Protein 1G2S (pdb70)

Nearest PDB structures (foldseek):
  1g2t-assembly1_A  TM=9.244E-01  e=2.393E-12  Homo sapiens
  4rws-assembly1_C  TM=9.141E-01  e=7.225E-06  Human herpesvirus 8 strain GK18
  4ra8-assembly3_E  TM=8.055E-01  e=2.195E-06  Homo sapiens
  2fj2-assembly2_C  TM=8.657E-01  e=1.533E-05  unclassified
  2fj2-assembly1_A  TM=7.913E-01  e=1.440E-05  unclassified

Sequence (71 aa):
TRGSDISKTCCFQYSHKPLPWTWVRSYEFTSNSCSQRAVIFTTKRGKKVCTHPRKKWVQKYISLLKTPKQL

GO terms:
  GO:0060326 cell chemotaxis (P, IDA)
  GO:0031737 CX3C chemokine receptor binding (F, IDA)
  GO:0008009 chemokine activity (F, TAS)
  GO:0006935 chemotaxis (P, TAS)
  GO:0007267 cell-cell signaling (P, TAS)
  GO:0005515 protein binding (F, IPI)
  GO:0001938 positive regulation of endothelial cell proliferation (P, IDA)
  GO:0030335 positive regulation of cell migration (P, IDA)
  GO:0030838 positive regulation of actin filament polymerization (P, IDA)
  GO:0070098 chemokine-mediated signaling pathway (P, I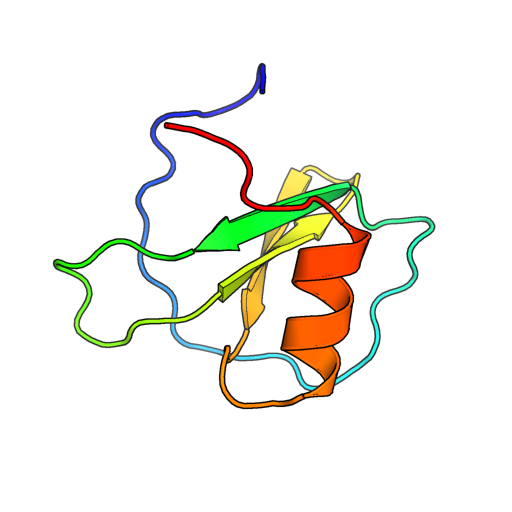DA)
  GO:0002548 monocyte chemotaxis (P, IDA)
  GO:0008009 chemokine activity (F, IDA)
  GO:0005576 extracellular region (C, IDA)
  GO:0031728 CCR3 chemokine receptor binding (F, IDA)
  GO:0010818 T cell chemotaxis (P, IDA)
  GO:0050921 positive regulation of chemotaxis (P, IDA)
  GO:0048018 receptor ligand activity (F, IDA)
  GO:0005576 extracellular region (C, EXP)

Foldseek 3Di:
DPDCPPPQDAADDADDDDDDQQFWAAKAWHDPPDPDTWIWTATNVGDIGTHHPPPVSVVVRHVVNHNPPDD

Structure (mmCIF, N/CA/C/O backbone):
data_1G2S
#
_entry.id   1G2S
#
loop_
_atom_site.group_PDB
_atom_site.id
_atom_site.type_symbol
_atom_site.label_atom_id
_atom_site.label_alt_id
_atom_site.label_comp_id
_atom_site.label_asym_id
_atom_site.label_entity_id
_atom_site.label_seq_id
_atom_site.pdbx_PDB_ins_code
_atom_site.Cartn_x
_atom_site.Cartn_y
_atom_site.Cartn_z
_atom_site.occupancy
_atom_site.B_iso_or_equiv
_atom_site.auth_seq_id
_atom_site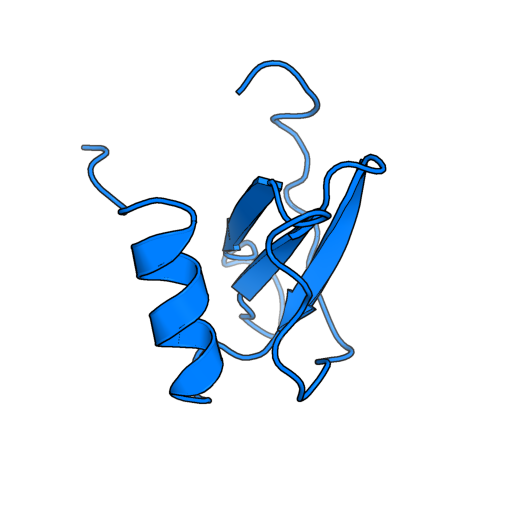.auth_comp_id
_atom_site.auth_asym_id
_atom_site.auth_atom_id
_atom_site.pdbx_PDB_model_num
ATOM 1 N N . THR A 1 1 ? 4.915 6.535 9.563 1.00 15.49 1 THR A N 1
ATOM 2 C CA . THR A 1 1 ? 5.655 7.830 9.554 1.00 15.31 1 THR A CA 1
ATOM 3 C C . THR A 1 1 ? 6.900 7.733 10.439 1.00 14.39 1 THR A C 1
ATOM 4 O O . THR A 1 1 ? 7.869 8.440 10.245 1.00 14.13 1 THR A O 1
ATOM 17 N N . ARG A 1 2 ? 6.882 6.860 11.409 1.00 14.03 2 ARG A N 1
ATOM 18 C CA . ARG A 1 2 ? 8.064 6.716 12.306 1.00 13.27 2 ARG A CA 1
ATOM 19 C C . ARG A 1 2 ? 8.521 5.256 12.346 1.00 12.59 2 ARG A C 1
ATOM 20 O O . ARG A 1 2 ? 8.809 4.714 13.394 1.00 12.79 2 ARG A O 1
ATOM 41 N N . GLY A 1 3 ? 8.590 4.614 11.211 1.00 11.96 3 GLY A N 1
ATOM 42 C CA . GLY A 1 3 ? 9.027 3.190 11.187 1.00 11.47 3 GLY A CA 1
ATOM 43 C C . GLY A 1 3 ? 10.231 3.040 10.256 1.00 10.60 3 GLY A C 1
ATOM 44 O O . GLY A 1 3 ? 11.352 3.331 10.622 1.00 10.49 3 GLY A O 1
ATOM 48 N N . SER A 1 4 ? 10.007 2.586 9.053 1.00 10.16 4 SER A N 1
ATOM 49 C CA . SER A 1 4 ? 11.139 2.415 8.097 1.00 9.46 4 SER A CA 1
ATOM 50 C C . SER A 1 4 ? 10.879 3.216 6.818 1.00 8.65 4 SER A C 1
ATOM 51 O O . SER A 1 4 ? 10.326 2.712 5.860 1.00 8.82 4 SER A O 1
ATOM 59 N N . ASP A 1 5 ? 11.273 4.460 6.795 1.00 8.00 5 ASP A N 1
ATOM 60 C CA . ASP A 1 5 ? 11.050 5.292 5.578 1.00 7.40 5 ASP A CA 1
ATOM 61 C C . ASP A 1 5 ? 11.876 4.755 4.404 1.00 6.63 5 ASP A C 1
ATOM 62 O O . ASP A 1 5 ? 11.629 5.081 3.260 1.00 6.54 5 ASP A O 1
ATOM 71 N N . ILE A 1 6 ? 12.857 3.935 4.675 1.00 6.22 6 ILE A N 1
ATOM 72 C CA . ILE A 1 6 ? 13.694 3.383 3.569 1.00 5.66 6 ILE A CA 1
ATOM 73 C C . ILE A 1 6 ? 13.135 2.034 3.108 1.00 4.72 6 ILE A C 1
ATOM 74 O O . ILE A 1 6 ? 13.871 1.112 2.818 1.00 4.57 6 ILE A O 1
ATOM 90 N N . SER A 1 7 ? 11.837 1.910 3.041 1.00 4.34 7 SER A N 1
ATOM 91 C CA . SER A 1 7 ? 11.235 0.621 2.602 1.00 3.59 7 SER A CA 1
ATOM 92 C C . SER A 1 7 ? 10.913 0.665 1.106 1.00 2.95 7 SER A C 1
ATOM 93 O O . SER A 1 7 ? 9.882 0.193 0.670 1.00 2.80 7 SER A O 1
ATOM 101 N N . LYS A 1 8 ? 11.788 1.224 0.315 1.00 2.90 8 LYS A N 1
ATOM 102 C CA . LYS A 1 8 ? 11.528 1.291 -1.151 1.00 2.48 8 LYS A CA 1
ATOM 103 C C . LYS A 1 8 ? 11.736 -0.087 -1.785 1.00 1.64 8 LYS A C 1
ATOM 104 O O . LYS A 1 8 ? 12.602 -0.277 -2.616 1.00 2.29 8 LYS A O 1
ATOM 123 N N . THR A 1 9 ? 10.948 -1.052 -1.395 1.00 0.88 9 THR A N 1
ATOM 124 C CA . THR A 1 9 ? 11.100 -2.420 -1.971 1.00 1.06 9 THR A CA 1
ATOM 125 C C . THR A 1 9 ? 10.012 -2.679 -3.017 1.00 0.84 9 THR A C 1
ATOM 126 O O . THR A 1 9 ? 8.920 -2.154 -2.935 1.00 0.93 9 THR A O 1
ATOM 137 N N . CYS A 1 10 ? 10.303 -3.486 -4.001 1.00 0.74 10 CYS A N 1
ATOM 138 C CA . CYS A 1 10 ? 9.289 -3.780 -5.052 1.00 0.58 10 CYS A CA 1
ATOM 139 C C . CYS A 1 10 ? 8.287 -4.820 -4.541 1.00 0.50 10 CYS A C 1
ATOM 140 O O . CYS A 1 10 ? 8.359 -5.262 -3.412 1.00 0.67 10 CYS A O 1
ATOM 147 N N . CYS A 1 11 ? 7.355 -5.217 -5.364 1.00 0.39 11 CYS A N 1
ATOM 148 C CA . CYS A 1 11 ? 6.353 -6.231 -4.925 1.00 0.38 11 CYS A CA 1
ATOM 149 C C . CYS A 1 11 ? 6.217 -7.330 -5.981 1.00 0.48 11 CYS A C 1
ATOM 150 O O . CYS A 1 11 ? 6.908 -7.333 -6.980 1.00 0.84 11 CYS A O 1
ATOM 157 N N . PHE A 1 12 ? 5.329 -8.262 -5.770 1.00 0.52 12 PHE A N 1
ATOM 158 C CA . PHE A 1 12 ? 5.146 -9.358 -6.762 1.00 0.60 12 PHE A CA 1
ATOM 159 C C . PHE A 1 12 ? 3.778 -10.017 -6.571 1.00 0.75 12 PHE A C 1
ATOM 160 O O . PHE A 1 12 ? 2.925 -9.963 -7.435 1.00 1.37 12 PHE A O 1
ATOM 177 N N . GLN A 1 13 ? 3.560 -10.636 -5.443 1.00 0.58 13 GLN A N 1
ATOM 178 C CA . GLN A 1 13 ? 2.246 -11.294 -5.195 1.00 0.66 13 GLN A CA 1
ATOM 179 C C . GLN A 1 13 ? 1.193 -10.242 -4.838 1.00 0.58 13 GLN A C 1
ATOM 180 O O . GLN A 1 13 ? 1.485 -9.249 -4.202 1.00 0.87 13 GLN A O 1
ATOM 194 N N . TYR A 1 14 ? -0.030 -10.451 -5.241 1.00 0.41 14 TYR A N 1
ATOM 195 C CA . TYR A 1 14 ? -1.096 -9.462 -4.925 1.00 0.38 14 TYR A CA 1
ATOM 196 C C . TYR A 1 14 ? -2.298 -10.163 -4.287 1.00 0.41 14 TYR A C 1
ATOM 197 O O . TYR A 1 14 ? -2.910 -11.029 -4.879 1.00 0.59 14 TYR A O 1
ATOM 215 N N . SER A 1 15 ? -2.640 -9.795 -3.082 1.00 0.36 15 SER A N 1
ATOM 216 C CA . SER A 1 15 ? -3.800 -10.440 -2.405 1.00 0.44 15 SER A CA 1
ATOM 217 C C . SER A 1 15 ? -5.114 -9.855 -2.929 1.00 0.51 15 SER A C 1
ATOM 218 O O . SER A 1 15 ? -5.224 -8.669 -3.171 1.00 1.29 15 SER A O 1
ATOM 226 N N . HIS A 1 16 ? -6.111 -10.677 -3.105 1.00 0.67 16 HIS A N 1
ATOM 227 C CA . HIS A 1 16 ? -7.418 -10.169 -3.611 1.00 0.65 16 HIS A CA 1
ATOM 228 C C . HIS A 1 16 ? -8.498 -10.334 -2.539 1.00 0.59 16 HIS A C 1
ATOM 229 O O . HIS A 1 16 ? -9.342 -11.204 -2.623 1.00 0.71 16 HIS A O 1
ATOM 243 N N . LYS A 1 17 ? -8.478 -9.505 -1.531 1.00 0.59 17 LYS A N 1
ATOM 244 C CA . LYS A 1 17 ? -9.503 -9.616 -0.454 1.00 0.57 17 LYS A CA 1
ATOM 245 C C . LYS A 1 17 ? -9.444 -8.387 0.463 1.00 0.50 17 LYS A C 1
ATOM 246 O O . LYS A 1 17 ? -8.390 -7.816 0.660 1.00 0.49 17 LYS A O 1
ATOM 265 N N . PRO A 1 18 ? -10.584 -8.017 0.997 1.00 0.53 18 PRO A N 1
ATOM 266 C CA . PRO A 1 18 ? -10.648 -6.843 1.900 1.00 0.52 18 PRO A CA 1
ATOM 267 C C . PRO A 1 18 ? -10.031 -7.180 3.260 1.00 0.48 18 PRO A C 1
ATOM 268 O O . PRO A 1 18 ? -10.580 -7.942 4.031 1.00 0.51 18 PRO A O 1
ATOM 279 N N . LEU A 1 19 ? -8.895 -6.616 3.560 1.00 0.43 19 LEU A N 1
ATOM 280 C CA . LEU A 1 19 ? -8.244 -6.900 4.870 1.00 0.41 19 LEU A CA 1
ATOM 281 C C . LEU A 1 19 ? -9.053 -6.263 6.006 1.00 0.39 19 LEU A C 1
ATOM 282 O O . LEU A 1 19 ? -9.674 -5.236 5.816 1.00 0.39 19 LEU A O 1
ATOM 298 N N . PRO A 1 20 ? -9.019 -6.888 7.157 1.00 0.39 20 PRO A N 1
ATOM 299 C CA . PRO A 1 20 ? -9.762 -6.355 8.326 1.00 0.40 20 PRO A CA 1
ATOM 300 C C . PRO A 1 20 ? -9.117 -5.053 8.809 1.00 0.34 20 PRO A C 1
ATOM 301 O O . PRO A 1 20 ? -8.030 -5.052 9.351 1.00 0.33 20 PRO A O 1
AT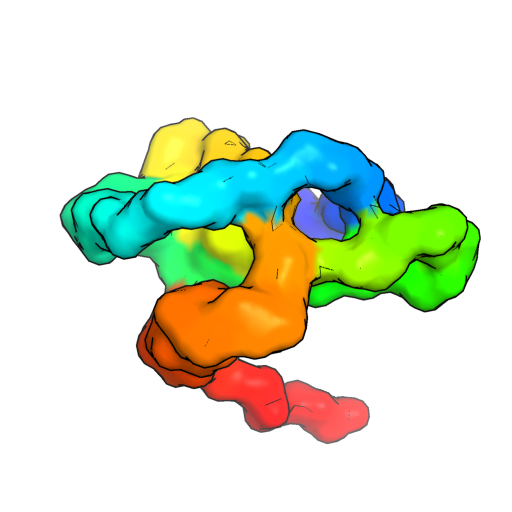OM 312 N N . TRP A 1 21 ? -9.779 -3.944 8.608 1.00 0.34 21 TRP A N 1
ATOM 313 C CA . TRP A 1 21 ? -9.210 -2.633 9.044 1.00 0.32 21 TRP A CA 1
ATOM 314 C C . TRP A 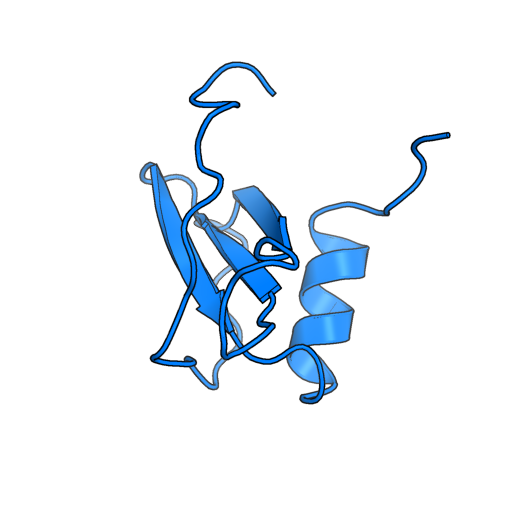1 21 ? -8.677 -2.720 10.477 1.00 0.34 21 TRP A C 1
ATOM 315 O O . TRP A 1 21 ? -7.779 -1.997 10.860 1.00 0.35 21 TRP A O 1
ATOM 336 N N . THR A 1 22 ? -9.215 -3.605 11.268 1.00 0.39 22 THR A N 1
ATOM 337 C CA . THR A 1 22 ? -8.726 -3.738 12.668 1.00 0.43 22 THR A CA 1
ATOM 338 C C . THR A 1 22 ? -7.219 -4.005 12.665 1.00 0.39 22 THR A C 1
ATOM 339 O O . THR A 1 22 ? -6.497 -3.565 13.538 1.00 0.46 22 THR A O 1
ATOM 350 N N . TRP A 1 23 ? -6.742 -4.722 11.684 1.00 0.33 23 TRP A N 1
ATOM 351 C CA . TRP A 1 23 ? -5.287 -5.020 11.613 1.00 0.34 23 TRP A CA 1
ATOM 352 C C . TRP A 1 23 ? -4.621 -4.197 10.504 1.00 0.30 23 TRP A C 1
ATOM 353 O O . TRP A 1 23 ? -3.460 -4.383 10.199 1.00 0.39 23 TRP A O 1
ATOM 374 N N . VAL A 1 24 ? -5.337 -3.286 9.899 1.00 0.25 24 VAL A N 1
ATOM 375 C CA . VAL A 1 24 ? -4.722 -2.463 8.820 1.00 0.23 24 VAL A CA 1
ATOM 376 C C . VAL A 1 24 ? -4.174 -1.159 9.405 1.00 0.25 24 VAL A C 1
ATOM 377 O O . VAL A 1 24 ? -4.711 -0.620 10.352 1.00 0.36 24 VAL A O 1
ATOM 390 N N . ARG A 1 25 ? -3.108 -0.649 8.852 1.00 0.28 25 ARG A N 1
ATOM 391 C CA . ARG A 1 25 ? -2.529 0.618 9.385 1.00 0.33 25 ARG A CA 1
ATOM 392 C C . ARG A 1 25 ? -2.420 1.666 8.275 1.00 0.30 25 ARG A C 1
ATOM 393 O O . ARG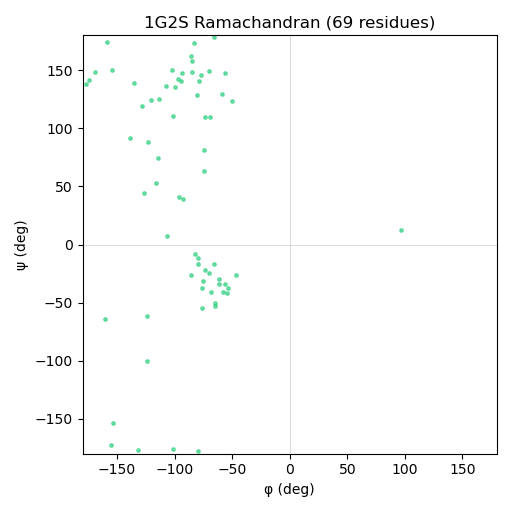 A 1 25 ? -3.017 2.722 8.346 1.00 0.35 25 ARG A O 1
ATOM 414 N N . SER A 1 26 ? -1.660 1.387 7.252 1.00 0.30 26 SER A N 1
ATOM 415 C CA . SER A 1 26 ? -1.514 2.377 6.145 1.00 0.33 26 SER A CA 1
ATOM 416 C C . SER A 1 26 ? -1.172 1.667 4.835 1.00 0.28 26 SER A C 1
ATOM 417 O O . SER A 1 26 ? -1.501 0.515 4.636 1.00 0.24 26 SER A O 1
ATOM 425 N N . TYR A 1 27 ? -0.512 2.348 3.940 1.00 0.33 27 TYR A N 1
ATOM 426 C CA . TYR A 1 27 ? -0.147 1.715 2.642 1.00 0.31 27 TYR A CA 1
ATOM 427 C C . TYR A 1 27 ? 1.079 2.419 2.035 1.00 0.31 27 TYR A C 1
ATOM 428 O O . TYR A 1 27 ? 1.680 3.276 2.651 1.00 0.34 27 TYR A O 1
ATOM 446 N N . GLU A 1 28 ? 1.436 2.074 0.826 1.00 0.29 28 GLU A N 1
ATOM 447 C CA . GLU A 1 28 ? 2.606 2.731 0.172 1.00 0.30 28 GLU A CA 1
ATOM 448 C C . GLU A 1 28 ? 2.779 2.203 -1.255 1.00 0.29 28 GLU A C 1
ATOM 449 O O . GLU A 1 28 ? 2.657 1.021 -1.508 1.00 0.36 28 GLU A O 1
ATOM 461 N N . PHE A 1 29 ? 3.064 3.068 -2.190 1.00 0.26 29 PHE A N 1
ATOM 462 C CA . PHE A 1 29 ? 3.247 2.609 -3.596 1.00 0.25 29 PHE A CA 1
ATOM 463 C C . PHE A 1 29 ? 4.688 2.132 -3.808 1.00 0.28 29 PHE A C 1
ATOM 464 O O . PHE A 1 29 ? 5.611 2.630 -3.195 1.00 0.34 29 PHE A O 1
ATOM 481 N N . THR A 1 30 ? 4.886 1.170 -4.666 1.00 0.33 30 THR A N 1
ATOM 482 C CA . THR A 1 30 ? 6.268 0.663 -4.910 1.00 0.38 30 THR A CA 1
ATOM 483 C C . THR A 1 30 ? 7.126 1.750 -5.563 1.00 0.44 30 THR A C 1
ATOM 484 O O . THR A 1 30 ? 6.665 2.841 -5.830 1.00 0.47 30 THR A O 1
ATOM 495 N N . SER A 1 31 ? 8.372 1.459 -5.819 1.00 0.56 31 SER A N 1
ATOM 496 C CA . SER A 1 31 ? 9.261 2.473 -6.452 1.00 0.67 31 SER A CA 1
ATOM 497 C C . SER A 1 31 ? 9.077 2.465 -7.972 1.00 0.66 31 SER A C 1
ATOM 498 O O . SER A 1 31 ? 8.385 1.630 -8.519 1.00 0.66 31 SER A O 1
ATOM 506 N N . ASN A 1 32 ? 9.694 3.388 -8.657 1.00 0.75 32 ASN A N 1
ATOM 507 C CA . ASN A 1 32 ? 9.556 3.433 -10.141 1.00 0.82 32 ASN A CA 1
ATOM 508 C C . ASN A 1 32 ? 10.577 2.497 -10.794 1.00 0.86 32 ASN A C 1
ATOM 509 O O . ASN A 1 32 ? 10.376 2.009 -11.889 1.00 1.32 32 ASN A O 1
ATOM 520 N N . SER A 1 33 ? 11.672 2.242 -10.131 1.00 0.78 33 SER A N 1
ATOM 521 C CA . SER A 1 33 ? 12.703 1.337 -10.714 1.00 0.81 33 SER A CA 1
ATOM 522 C C . SER A 1 33 ? 12.187 -0.104 -10.735 1.00 0.77 33 SER A C 1
ATOM 523 O O . SER A 1 33 ? 12.616 -0.916 -11.531 1.00 1.10 33 SER A O 1
ATOM 531 N N . CYS A 1 34 ? 11.267 -0.427 -9.867 1.00 0.71 34 CYS A N 1
ATOM 532 C CA . CYS A 1 34 ? 10.724 -1.816 -9.840 1.00 0.71 34 CYS A CA 1
ATOM 533 C C . CYS A 1 34 ? 10.166 -2.190 -11.215 1.00 0.79 34 CYS A C 1
ATOM 534 O O . CYS A 1 34 ? 9.667 -1.354 -11.942 1.00 0.98 34 CYS A O 1
ATOM 541 N N . SER A 1 35 ? 10.246 -3.441 -11.578 1.00 0.85 35 SER A N 1
ATOM 542 C CA . SER A 1 35 ? 9.718 -3.867 -12.906 1.00 1.01 35 SER A CA 1
ATOM 543 C C . SER A 1 35 ? 8.203 -4.096 -12.838 1.00 0.84 35 SER A C 1
ATOM 544 O O . SER A 1 35 ? 7.556 -4.307 -13.844 1.00 1.02 35 SER A O 1
ATOM 552 N N . GLN A 1 36 ? 7.629 -4.058 -11.664 1.00 0.69 36 GLN A N 1
ATOM 553 C CA . GLN A 1 36 ? 6.158 -4.276 -11.550 1.00 0.72 36 GLN A CA 1
ATOM 554 C C . GLN A 1 36 ? 5.552 -3.293 -10.545 1.00 0.62 36 GLN A C 1
ATOM 555 O O . GLN A 1 36 ? 5.488 -3.559 -9.361 1.00 0.88 36 GLN A O 1
ATOM 569 N N . ARG A 1 37 ? 5.103 -2.158 -11.008 1.00 0.55 37 ARG A N 1
ATOM 570 C CA . ARG A 1 37 ? 4.500 -1.160 -10.077 1.00 0.50 37 ARG A CA 1
ATOM 571 C C . ARG A 1 37 ? 3.299 -1.774 -9.352 1.00 0.42 37 ARG A C 1
ATOM 572 O O . ARG A 1 37 ? 2.417 -2.343 -9.965 1.00 0.50 37 ARG A O 1
ATOM 593 N N . ALA A 1 38 ? 3.257 -1.663 -8.053 1.00 0.34 38 ALA A N 1
ATOM 594 C CA . ALA A 1 38 ? 2.114 -2.239 -7.292 1.00 0.32 38 ALA A CA 1
ATOM 595 C C . ALA A 1 38 ? 1.925 -1.492 -5.968 1.00 0.32 38 ALA A C 1
ATOM 596 O O . ALA A 1 38 ? 2.867 -0.988 -5.390 1.00 0.47 38 ALA A O 1
ATOM 603 N N . VAL A 1 39 ? 0.716 -1.420 -5.482 1.00 0.29 39 VAL A N 1
ATOM 604 C CA . VAL A 1 39 ? 0.473 -0.708 -4.194 1.00 0.30 39 VAL A CA 1
ATOM 605 C C . VAL A 1 39 ? 0.711 -1.658 -3.020 1.00 0.28 39 VAL A C 1
ATOM 606 O O . VAL A 1 39 ? 0.737 -2.861 -3.180 1.00 0.33 39 VAL A O 1
ATOM 619 N N . ILE A 1 40 ? 0.888 -1.131 -1.841 1.00 0.29 40 ILE A N 1
ATOM 620 C CA . ILE A 1 40 ? 1.127 -2.007 -0.663 1.00 0.28 40 ILE A CA 1
ATOM 621 C C . ILE A 1 40 ? 0.283 -1.528 0.526 1.00 0.29 40 ILE A C 1
ATOM 622 O O . ILE A 1 40 ? 0.175 -0.348 0.788 1.00 0.47 40 ILE A O 1
ATOM 638 N N . PHE A 1 41 ? -0.298 -2.441 1.254 1.00 0.24 41 PHE A N 1
ATOM 639 C CA . PHE A 1 41 ? -1.119 -2.056 2.435 1.00 0.24 41 PHE A CA 1
ATOM 640 C C . PHE A 1 41 ? -0.429 -2.566 3.697 1.00 0.24 41 PHE A C 1
ATOM 641 O O . PHE A 1 41 ? -0.112 -3.734 3.806 1.00 0.30 41 PHE A O 1
ATOM 658 N N . THR A 1 42 ? -0.170 -1.710 4.643 1.00 0.25 42 THR A N 1
ATOM 659 C CA . THR A 1 42 ? 0.525 -2.172 5.873 1.00 0.26 42 THR A CA 1
ATOM 660 C C . THR A 1 42 ? -0.478 -2.469 6.989 1.00 0.26 42 THR A C 1
ATOM 661 O O . THR A 1 42 ? -1.473 -1.789 7.145 1.00 0.25 42 THR A O 1
ATOM 672 N N . THR A 1 43 ? -0.219 -3.491 7.764 1.00 0.30 43 THR A N 1
ATOM 673 C CA . THR A 1 43 ? -1.150 -3.853 8.870 1.00 0.32 43 THR A CA 1
ATOM 674 C C . THR A 1 43 ? -0.611 -3.365 10.218 1.00 0.35 43 THR A C 1
ATOM 675 O O . THR A 1 43 ? 0.405 -2.703 10.292 1.00 0.42 43 THR A O 1
ATOM 686 N N . LYS A 1 44 ? -1.292 -3.689 11.285 1.00 0.34 44 LYS A N 1
ATOM 687 C CA . LYS A 1 44 ? -0.833 -3.249 12.634 1.00 0.38 44 LYS A CA 1
ATOM 688 C C . LYS A 1 44 ? 0.290 -4.157 13.144 1.00 0.48 44 LYS A C 1
ATOM 689 O O . LYS A 1 44 ? 1.003 -3.817 14.068 1.00 0.64 44 LYS A O 1
ATOM 708 N N . ARG A 1 45 ? 0.455 -5.310 12.554 1.00 0.47 45 ARG A N 1
ATOM 709 C CA . ARG A 1 45 ? 1.533 -6.233 13.012 1.00 0.59 45 ARG A CA 1
ATOM 710 C C . ARG A 1 45 ? 2.890 -5.797 12.445 1.00 0.62 45 ARG A C 1
ATOM 711 O O . ARG A 1 45 ? 3.926 -6.276 12.861 1.00 0.83 45 ARG A O 1
ATOM 732 N N . GLY A 1 46 ? 2.894 -4.895 11.501 1.00 0.55 46 GLY A N 1
ATOM 733 C CA . GLY A 1 46 ? 4.185 -4.437 10.914 1.00 0.64 46 GLY A CA 1
ATOM 734 C C . GLY A 1 46 ? 4.475 -5.213 9.625 1.00 0.68 46 GLY A C 1
ATOM 735 O O . GLY A 1 46 ? 5.567 -5.163 9.096 1.00 0.89 46 GLY A O 1
ATOM 739 N N . LYS A 1 47 ? 3.508 -5.928 9.111 1.00 0.58 47 LYS A N 1
ATOM 740 C CA . LYS A 1 47 ? 3.737 -6.699 7.860 1.00 0.66 47 LYS A CA 1
ATOM 741 C C . LYS A 1 47 ? 3.125 -5.959 6.668 1.00 0.55 47 LYS A C 1
ATOM 742 O O . LYS A 1 47 ? 1.920 -5.862 6.538 1.00 0.69 47 LYS A O 1
ATOM 761 N N . LYS A 1 48 ? 3.943 -5.432 5.800 1.00 0.50 48 LYS A N 1
ATOM 762 C CA . LYS A 1 48 ? 3.403 -4.694 4.619 1.00 0.42 48 LYS A CA 1
ATOM 763 C C . LYS A 1 48 ? 2.970 -5.688 3.537 1.00 0.41 48 LYS A C 1
ATOM 764 O O . LYS A 1 48 ? 3.721 -6.561 3.148 1.00 0.53 48 LYS A O 1
ATOM 783 N N . VAL A 1 49 ? 1.765 -5.567 3.051 1.00 0.35 49 VAL A N 1
ATOM 784 C CA . VAL A 1 49 ? 1.288 -6.512 1.997 1.00 0.37 49 VAL A CA 1
ATOM 785 C C . VAL A 1 49 ? 1.216 -5.807 0.639 1.00 0.33 49 VAL A C 1
ATOM 786 O O . VAL A 1 49 ? 0.752 -4.690 0.533 1.00 0.37 49 VAL A O 1
ATOM 799 N N . CYS A 1 50 ? 1.669 -6.452 -0.402 1.00 0.30 50 CYS A N 1
ATOM 800 C CA . CYS A 1 50 ? 1.624 -5.818 -1.751 1.00 0.28 50 CYS A CA 1
ATOM 801 C C . CYS A 1 50 ? 0.258 -6.053 -2.405 1.00 0.27 50 CYS A C 1
ATOM 802 O O . CYS A 1 50 ? -0.456 -6.974 -2.060 1.00 0.30 50 CYS A O 1
ATOM 809 N N . THR A 1 51 ? -0.108 -5.227 -3.347 1.00 0.25 51 THR A N 1
ATOM 810 C CA . THR A 1 51 ? -1.426 -5.398 -4.026 1.00 0.25 51 THR A CA 1
ATOM 811 C C . THR A 1 51 ? -1.409 -4.700 -5.389 1.00 0.27 51 THR A C 1
ATOM 812 O O . THR A 1 51 ? -0.458 -4.030 -5.741 1.00 0.42 51 THR A O 1
ATOM 823 N N . HIS A 1 52 ? -2.451 -4.851 -6.160 1.00 0.31 52 HIS A N 1
ATOM 824 C CA . HIS A 1 52 ? -2.488 -4.198 -7.498 1.00 0.33 52 HIS A CA 1
ATOM 825 C C . HIS A 1 52 ? -3.308 -2.899 -7.437 1.00 0.30 52 HIS A C 1
ATOM 82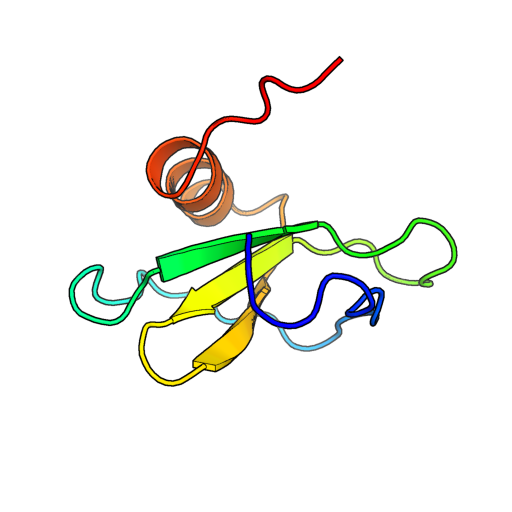6 O O . HIS A 1 52 ? -4.375 -2.875 -6.858 1.00 0.29 52 HIS A O 1
ATOM 840 N N . PRO A 1 53 ? -2.788 -1.858 -8.041 1.00 0.34 53 PRO A N 1
ATOM 841 C CA . PRO A 1 53 ? -3.501 -0.556 -8.047 1.00 0.36 53 PRO A CA 1
ATOM 842 C C . PRO A 1 53 ? -4.695 -0.610 -9.004 1.00 0.37 53 PRO A C 1
ATOM 843 O O . PRO A 1 53 ? -5.629 0.159 -8.893 1.00 0.43 53 PRO A O 1
ATOM 854 N N . ARG A 1 54 ? -4.669 -1.511 -9.948 1.00 0.38 54 ARG A N 1
ATOM 855 C CA . ARG A 1 54 ? -5.799 -1.613 -10.916 1.00 0.42 54 ARG A CA 1
ATOM 856 C C . ARG A 1 54 ? -7.084 -2.032 -10.196 1.00 0.39 54 ARG A C 1
ATOM 857 O O . ARG A 1 54 ? -8.122 -1.421 -10.353 1.00 0.49 54 ARG A O 1
ATOM 878 N N . LYS A 1 55 ? -7.024 -3.074 -9.409 1.00 0.35 55 LYS A N 1
ATOM 879 C CA . LYS A 1 55 ? -8.245 -3.535 -8.682 1.00 0.35 55 LYS A CA 1
ATOM 880 C C . LYS A 1 55 ? -8.911 -2.363 -7.954 1.00 0.35 55 LYS A C 1
ATOM 881 O O . LYS A 1 55 ? -8.296 -1.682 -7.156 1.00 0.35 55 LYS A O 1
ATOM 900 N N . LYS A 1 56 ? -10.164 -2.122 -8.230 1.00 0.42 56 LYS A N 1
ATOM 901 C CA . LYS A 1 56 ? -10.875 -0.992 -7.565 1.00 0.48 56 LYS A CA 1
ATOM 902 C C . LYS A 1 56 ? -10.842 -1.150 -6.042 1.00 0.44 56 LYS A C 1
ATOM 903 O O . LYS A 1 56 ? -10.661 -0.193 -5.317 1.00 0.49 56 LYS A O 1
ATOM 922 N N . TRP A 1 57 ? -11.020 -2.345 -5.548 1.00 0.44 57 TRP A N 1
ATOM 923 C CA . TRP A 1 57 ? -11.001 -2.542 -4.070 1.00 0.42 57 TRP A CA 1
ATOM 924 C C . TRP A 1 57 ? -9.708 -1.951 -3.477 1.00 0.35 57 TRP A C 1
ATOM 925 O O . TRP A 1 57 ? -9.708 -1.380 -2.404 1.00 0.32 57 TRP A O 1
ATOM 946 N N . VAL A 1 58 ? -8.610 -2.082 -4.174 1.00 0.35 58 VAL A N 1
ATOM 947 C CA . VAL A 1 58 ? -7.326 -1.526 -3.658 1.00 0.31 58 VAL A CA 1
ATOM 948 C C . VAL A 1 58 ? -7.383 0.002 -3.661 1.00 0.30 58 VAL A C 1
ATOM 949 O O . VAL A 1 58 ? -6.935 0.652 -2.737 1.00 0.30 58 VAL A O 1
ATOM 962 N N . GLN A 1 59 ? -7.941 0.580 -4.689 1.00 0.32 59 GLN A N 1
ATOM 963 C CA . GLN A 1 59 ? -8.038 2.063 -4.743 1.00 0.36 59 GLN A CA 1
ATOM 964 C C . GLN A 1 59 ? -8.889 2.544 -3.573 1.00 0.34 59 GLN A C 1
ATOM 965 O O . GLN A 1 59 ? -8.711 3.631 -3.059 1.00 0.37 59 GLN A O 1
ATOM 979 N N . LYS A 1 60 ? -9.808 1.726 -3.141 1.00 0.33 60 LYS A N 1
ATOM 980 C CA . LYS A 1 60 ? -10.668 2.115 -1.996 1.00 0.34 60 LYS A CA 1
ATOM 981 C C . LYS A 1 60 ? -9.871 2.002 -0.697 1.00 0.29 60 LYS A C 1
ATOM 982 O O . LYS A 1 60 ? -10.087 2.743 0.243 1.00 0.31 60 LYS A O 1
ATOM 1001 N N . TYR A 1 61 ? -8.945 1.080 -0.636 1.00 0.26 61 TYR A N 1
ATOM 1002 C CA . TYR A 1 61 ? -8.136 0.926 0.605 1.00 0.25 61 TYR A CA 1
ATOM 1003 C C . TYR A 1 61 ? -7.080 2.029 0.690 1.00 0.23 61 TYR A C 1
ATOM 1004 O O . TYR A 1 61 ? -6.796 2.548 1.751 1.00 0.27 61 TYR A O 1
ATOM 1022 N N . ILE A 1 62 ? -6.500 2.397 -0.418 1.00 0.25 62 ILE A N 1
ATOM 1023 C CA . ILE A 1 62 ? -5.468 3.474 -0.392 1.00 0.27 62 ILE A CA 1
ATOM 1024 C C . ILE A 1 62 ? -6.107 4.794 0.040 1.00 0.29 62 ILE A C 1
ATOM 1025 O O . ILE A 1 62 ? -5.648 5.448 0.955 1.00 0.33 62 ILE A O 1
ATOM 1041 N N . SER A 1 63 ? -7.166 5.190 -0.611 1.00 0.32 63 SER A N 1
ATOM 1042 C CA . SER A 1 63 ? -7.835 6.466 -0.236 1.00 0.38 63 SER A CA 1
ATOM 10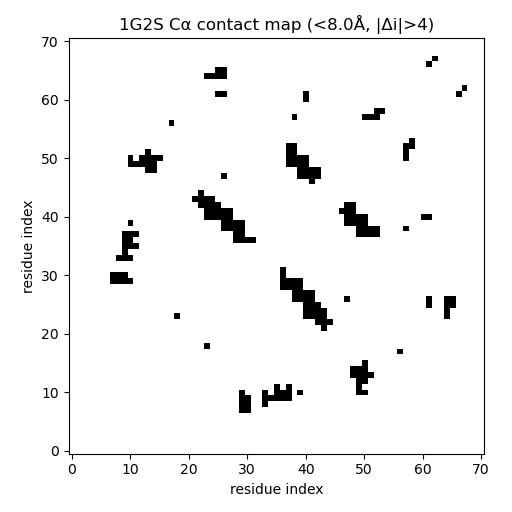43 C C . SER A 1 63 ? -8.337 6.390 1.207 1.00 0.34 63 SER A C 1
ATOM 1044 O O . SER A 1 63 ? -8.349 7.372 1.923 1.00 0.43 63 SER A O 1
ATOM 1052 N N . LEU A 1 64 ? -8.752 5.231 1.641 1.00 0.30 64 LEU A N 1
ATOM 1053 C CA . LEU A 1 64 ? -9.252 5.098 3.038 1.00 0.33 64 LEU A CA 1
ATOM 1054 C C . LEU A 1 64 ? -8.078 5.081 4.022 1.00 0.37 64 LEU A C 1
ATOM 1055 O O . LEU A 1 64 ? -8.029 5.858 4.954 1.00 0.53 64 LEU A O 1
ATOM 1071 N N . LEU A 1 65 ? -7.134 4.202 3.825 1.00 0.34 65 LEU A N 1
ATOM 1072 C CA . LEU A 1 65 ? -5.969 4.142 4.756 1.00 0.43 65 LEU A CA 1
ATOM 1073 C C . LEU A 1 65 ? -5.302 5.516 4.856 1.00 0.64 65 LEU A C 1
ATOM 1074 O O . LEU A 1 65 ? -4.914 5.954 5.921 1.00 1.40 65 LEU A O 1
ATOM 1090 N N . LYS A 1 66 ? -5.166 6.195 3.753 1.00 0.88 66 LYS A N 1
ATOM 1091 C CA . LYS A 1 66 ? -4.523 7.542 3.776 1.00 1.01 66 LYS A CA 1
ATOM 1092 C C . LYS A 1 66 ? -4.607 8.190 2.390 1.00 1.20 66 LYS A C 1
ATOM 1093 O O . LYS A 1 66 ? -4.475 7.532 1.377 1.00 1.95 66 LYS A O 1
ATOM 1112 N N . THR A 1 67 ? -4.831 9.475 2.339 1.00 1.83 67 THR A N 1
ATOM 1113 C CA . THR A 1 67 ? -4.928 10.163 1.022 1.00 2.81 67 THR A CA 1
ATOM 1114 C C . THR A 1 67 ? -3.566 10.751 0.627 1.00 2.83 67 THR A C 1
ATOM 1115 O O . THR A 1 67 ? -2.855 11.271 1.464 1.00 3.17 67 THR A O 1
ATOM 1126 N N . PRO A 1 68 ? -3.245 10.654 -0.641 1.00 2.89 68 PRO A N 1
ATOM 1127 C CA . PRO A 1 68 ? -1.953 11.190 -1.136 1.00 3.14 68 PRO A CA 1
ATOM 1128 C C . PRO A 1 68 ? -1.999 12.721 -1.195 1.00 3.54 68 PRO A C 1
ATOM 1129 O O . PRO A 1 68 ? -2.221 13.303 -2.238 1.00 4.04 68 PRO A O 1
ATOM 1140 N N . LYS A 1 69 ? -1.793 13.376 -0.085 1.00 3.84 69 LYS A N 1
ATOM 1141 C CA . LYS A 1 69 ? -1.826 14.864 -0.083 1.00 4.57 69 LYS A CA 1
ATOM 1142 C C . LYS A 1 69 ? -0.448 15.432 0.281 1.00 4.92 69 LYS A C 1
ATOM 1143 O O . LYS A 1 69 ? -0.318 16.242 1.177 1.00 5.24 69 LYS A O 1
ATOM 1162 N N . GLN A 1 70 ? 0.579 15.015 -0.406 1.00 5.23 70 GLN A N 1
ATOM 1163 C CA . GLN A 1 70 ? 1.942 15.534 -0.093 1.00 5.85 70 GLN A CA 1
ATOM 1164 C C . GLN A 1 70 ? 2.545 16.221 -1.322 1.00 6.35 70 GLN A C 1
ATOM 1165 O O . GLN A 1 70 ? 2.651 15.636 -2.382 1.00 6.60 70 GLN A O 1
ATOM 1179 N N . LEU A 1 71 ? 2.940 17.458 -1.187 1.00 6.82 71 LEU A N 1
ATOM 1180 C CA . LEU A 1 71 ? 3.536 18.185 -2.346 1.00 7.53 71 LEU A CA 1
ATOM 1181 C C . LEU A 1 71 ? 5.065 18.120 -2.280 1.00 7.81 71 LEU A C 1
ATOM 1182 O O . LEU A 1 71 ? 5.670 17.825 -3.297 1.00 8.10 71 LEU A O 1
#

Secondary structure (DSSP, 8-state):
--S-TT----------S---GGGEEEEEE--SSSSS--EEEEETTS-EEEE-SSSHHHHHHHHHH------

InterPro domains:
  IPR000827 CC chemokine, conserved site [PS00472] (33-74)
  IPR001811 Chemokine interleukin-8-like domain [PF00048] (32-87)
  IPR001811 Chemokine interleukin-8-like domain [SM00199] (30-88)
  IPR036048 Chemokine interleukin-8-like superfamily [SSF54117] (28-90)
  IPR039809 Chemokine beta/gamma/delta [PTHR12015] (8-88)

Radius of gyration: 11.51 Å; Cα contacts (8 Å, |Δi|>4): 108; chains: 1; bounding box: 25×30×26 Å

B-factor: mean 2.25, std 3.21, range [0.23, 17.05]

Organism: Homo sapiens (NCBI:txid9606)

CATH classification: 2.40.50.40

Solvent-accessible surface area: 6167 Å² total; 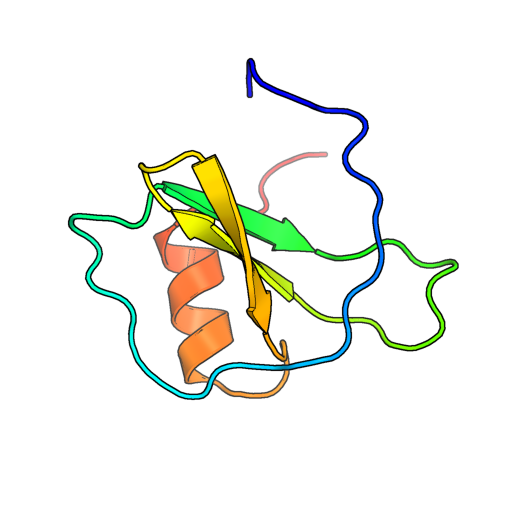per-residue (Å²): 166,230,75,71,145,163,30,166,76,64,8,163,161,52,61,127,153,91,39,72,106,105,172,8,160,26,36,44,117,16,20,130,109,12,125,60,163,0,0,3,2,16,16,134,215,59,146,72,34,28,1,61,38,202,65,159,48,0,96,134,15,22,69,120,25,107,78,101,171,172,233